Protein AF-K1TM98-F1 (afdb_monomer_lite)

Structure (mmCIF, N/CA/C/O backbone):
data_AF-K1TM98-F1
#
_entry.id   AF-K1TM98-F1
#
loop_
_atom_site.group_PDB
_atom_site.id
_atom_site.type_symbol
_atom_site.label_atom_id
_atom_site.label_alt_id
_atom_site.label_comp_id
_atom_site.label_asym_id
_atom_site.label_entity_id
_atom_site.label_seq_id
_atom_site.pd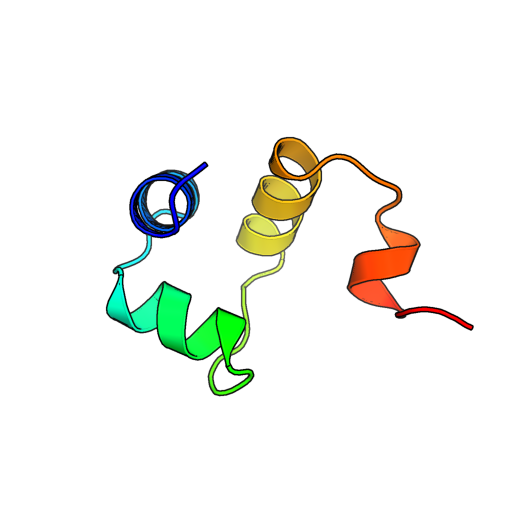bx_PDB_ins_code
_atom_site.Cartn_x
_atom_site.Cartn_y
_atom_site.Cartn_z
_atom_site.occupancy
_atom_site.B_iso_or_equiv
_atom_site.auth_seq_id
_atom_site.auth_comp_id
_atom_site.auth_asym_id
_atom_site.auth_atom_id
_atom_site.pdbx_PDB_model_num
ATOM 1 N N . MET A 1 1 ? 3.299 12.870 4.142 1.00 71.81 1 MET A N 1
ATOM 2 C CA . MET A 1 1 ? 2.202 12.000 4.603 1.00 71.81 1 MET A CA 1
ATOM 3 C C . MET A 1 1 ? 2.750 11.044 5.649 1.00 71.81 1 MET A C 1
ATOM 5 O O . MET A 1 1 ? 3.828 10.500 5.436 1.00 71.81 1 MET A O 1
ATOM 9 N N . LYS A 1 2 ? 2.090 10.894 6.798 1.00 81.38 2 LYS A N 1
ATOM 10 C CA . LYS A 1 2 ? 2.486 9.931 7.846 1.00 81.38 2 LYS A CA 1
ATOM 11 C C . LYS A 1 2 ? 1.933 8.539 7.499 1.00 81.38 2 LYS A C 1
ATOM 13 O O . LYS A 1 2 ? 0.837 8.462 6.956 1.00 81.38 2 LYS A O 1
ATOM 18 N N . SER A 1 3 ? 2.596 7.436 7.879 1.00 79.75 3 SER A N 1
ATOM 19 C CA . SER A 1 3 ? 2.108 6.069 7.560 1.00 79.75 3 SER A CA 1
ATOM 20 C C . SER A 1 3 ? 0.681 5.780 8.048 1.00 79.75 3 SER A C 1
ATOM 22 O O . SER A 1 3 ? 0.007 4.925 7.487 1.00 79.75 3 SER A O 1
ATOM 24 N N . ILE A 1 4 ? 0.186 6.484 9.076 1.00 86.88 4 ILE A N 1
ATOM 25 C CA . ILE A 1 4 ? -1.211 6.347 9.523 1.00 86.88 4 ILE A CA 1
ATOM 26 C C . ILE A 1 4 ? -2.225 6.967 8.548 1.00 86.88 4 ILE A C 1
ATOM 28 O O . ILE A 1 4 ? -3.317 6.429 8.395 1.00 86.88 4 ILE A O 1
ATOM 32 N N . GLU A 1 5 ? -1.863 8.060 7.879 1.00 89.69 5 GLU A N 1
ATOM 33 C CA . GLU A 1 5 ? -2.696 8.688 6.846 1.00 89.69 5 GLU A CA 1
ATOM 34 C C . GLU A 1 5 ? -2.763 7.754 5.635 1.00 89.69 5 GLU A C 1
ATOM 36 O O . GLU A 1 5 ? -3.846 7.401 5.190 1.00 89.69 5 GLU A O 1
ATOM 41 N N . LEU A 1 6 ? -1.612 7.220 5.212 1.00 89.12 6 LEU A N 1
ATOM 42 C CA . LEU A 1 6 ? -1.527 6.244 4.125 1.00 89.12 6 LEU A CA 1
ATOM 43 C C . LEU A 1 6 ? -2.345 4.972 4.417 1.00 89.12 6 LEU A C 1
ATOM 45 O O . LEU A 1 6 ? -3.068 4.484 3.557 1.00 89.12 6 LEU A O 1
ATOM 49 N N . ALA A 1 7 ? -2.272 4.450 5.647 1.00 92.31 7 ALA A N 1
ATOM 50 C CA . ALA A 1 7 ? -3.062 3.291 6.063 1.00 92.31 7 ALA A CA 1
ATOM 51 C C . ALA A 1 7 ? -4.574 3.566 5.986 1.00 92.31 7 ALA A C 1
ATOM 53 O O . ALA A 1 7 ? -5.335 2.691 5.577 1.00 92.31 7 ALA A O 1
ATOM 54 N N . THR A 1 8 ? -4.989 4.788 6.337 1.00 93.81 8 THR A N 1
ATOM 55 C CA . THR A 1 8 ? -6.387 5.232 6.246 1.00 93.81 8 THR A CA 1
ATOM 56 C C . THR A 1 8 ? -6.852 5.281 4.793 1.00 93.81 8 THR A C 1
ATOM 58 O O . THR A 1 8 ? -7.878 4.683 4.479 1.00 93.81 8 THR A O 1
ATOM 61 N N . GLU A 1 9 ? -6.068 5.892 3.900 1.00 91.44 9 GLU A N 1
ATOM 62 C CA . GLU 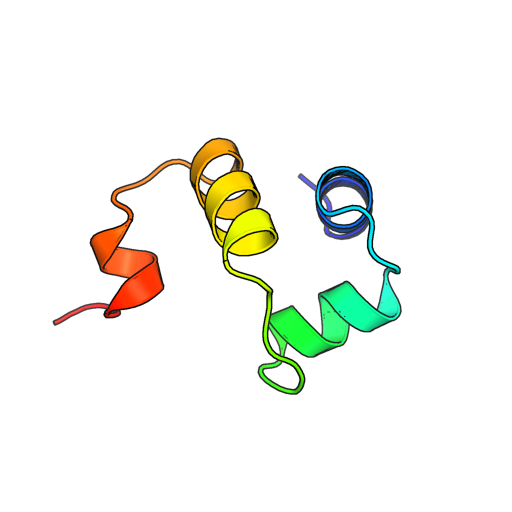A 1 9 ? -6.375 5.954 2.460 1.00 91.44 9 GLU A CA 1
ATOM 63 C C . GLU A 1 9 ? -6.449 4.564 1.810 1.00 91.44 9 GLU A C 1
ATOM 65 O O . GLU A 1 9 ? -7.237 4.318 0.901 1.00 91.44 9 GLU A O 1
ATOM 70 N N . LEU A 1 10 ? -5.655 3.616 2.308 1.00 92.25 10 LEU A N 1
ATOM 71 C CA . LEU A 1 10 ? -5.640 2.235 1.825 1.00 92.25 10 LEU A CA 1
ATOM 72 C C . LEU A 1 10 ? -6.715 1.346 2.464 1.00 92.25 10 LEU A C 1
ATOM 74 O O . LEU A 1 10 ? -6.826 0.172 2.096 1.00 92.25 10 LEU A O 1
ATOM 78 N N . GLY A 1 11 ? -7.479 1.870 3.427 1.00 93.62 11 GLY A N 1
ATOM 79 C CA . GLY A 1 11 ? -8.494 1.119 4.164 1.00 93.62 11 GLY A CA 1
ATOM 80 C C . GLY A 1 11 ? -7.919 -0.032 4.996 1.00 93.62 11 GLY A C 1
ATOM 81 O O . GLY A 1 11 ? -8.576 -1.060 5.158 1.00 93.62 11 GLY A O 1
ATOM 82 N N . ILE A 1 12 ? -6.684 0.101 5.494 1.00 94.56 12 ILE A N 1
ATOM 83 C CA . ILE A 1 12 ? -5.986 -0.935 6.267 1.00 94.56 12 ILE A CA 1
ATOM 84 C C . ILE A 1 12 ? -5.542 -0.438 7.639 1.00 94.56 12 ILE A C 1
ATOM 86 O O . ILE A 1 12 ? -5.421 0.753 7.918 1.00 94.56 12 ILE A O 1
ATOM 90 N N . THR A 1 13 ? -5.246 -1.382 8.527 1.00 94.81 13 THR A N 1
ATOM 91 C CA . THR A 1 13 ? -4.706 -1.048 9.849 1.00 94.81 13 THR A CA 1
ATOM 92 C C . THR A 1 13 ? -3.246 -0.596 9.766 1.00 94.81 13 THR A C 1
ATOM 94 O O . THR A 1 13 ? -2.492 -1.008 8.882 1.00 94.81 13 THR A O 1
ATOM 97 N N . ARG A 1 14 ? -2.786 0.163 10.771 1.00 92.44 14 ARG A N 1
ATOM 98 C CA . ARG A 1 14 ? -1.364 0.535 10.913 1.00 92.44 14 ARG A CA 1
ATOM 99 C C . ARG A 1 14 ? -0.434 -0.688 10.909 1.00 92.44 14 ARG A C 1
ATOM 101 O O . ARG A 1 14 ? 0.652 -0.630 10.344 1.00 92.44 14 ARG A O 1
ATOM 108 N N . ASN A 1 15 ? -0.855 -1.793 11.527 1.00 94.44 15 ASN A N 1
ATOM 109 C CA . ASN A 1 15 ? -0.065 -3.024 11.555 1.00 94.44 15 ASN A CA 1
ATOM 110 C C . ASN A 1 15 ? 0.058 -3.643 10.153 1.00 94.44 15 ASN A C 1
ATOM 112 O O . ASN A 1 15 ? 1.143 -4.051 9.749 1.00 94.44 15 ASN A O 1
ATOM 116 N N . GLN A 1 16 ? -1.032 -3.670 9.380 1.00 93.38 16 GLN A N 1
ATOM 117 C CA . GLN A 1 16 ? -0.989 -4.125 7.987 1.00 93.38 16 GLN A CA 1
ATOM 118 C C . GLN A 1 16 ? -0.089 -3.238 7.127 1.00 93.38 16 GLN A C 1
ATOM 120 O O . GLN A 1 16 ? 0.740 -3.775 6.397 1.00 93.38 16 GLN A O 1
ATOM 125 N N . MET A 1 17 ? -0.182 -1.913 7.273 1.00 93.44 17 MET A N 1
ATOM 126 C CA . MET A 1 17 ? 0.704 -0.979 6.574 1.00 93.44 17 MET A CA 1
ATOM 127 C C . MET A 1 17 ? 2.177 -1.261 6.893 1.00 93.44 17 MET A C 1
ATOM 129 O O . MET A 1 17 ? 2.973 -1.462 5.981 1.00 93.44 17 MET A O 1
ATOM 133 N N . SER A 1 18 ? 2.520 -1.398 8.180 1.00 93.69 18 SER A N 1
ATOM 134 C CA . SER A 1 18 ? 3.885 -1.727 8.610 1.00 93.69 18 SER A CA 1
ATOM 135 C C . SER A 1 18 ? 4.375 -3.045 8.004 1.00 93.69 18 SER A C 1
ATOM 137 O O . SER A 1 18 ? 5.514 -3.141 7.551 1.00 93.69 18 SER A O 1
ATOM 139 N N . ARG A 1 19 ? 3.525 -4.074 7.932 1.00 95.06 19 ARG A N 1
ATOM 140 C CA . ARG A 1 19 ? 3.897 -5.342 7.292 1.00 95.06 19 ARG A CA 1
ATOM 141 C C . ARG A 1 19 ? 4.157 -5.186 5.795 1.00 95.06 19 ARG A C 1
ATOM 143 O O . ARG A 1 19 ? 5.083 -5.826 5.311 1.00 95.06 19 ARG A O 1
ATOM 150 N N . ILE A 1 20 ? 3.378 -4.366 5.091 1.00 91.69 20 ILE A N 1
ATOM 151 C CA . ILE A 1 20 ? 3.573 -4.088 3.661 1.00 91.69 20 ILE A CA 1
ATOM 152 C C . ILE A 1 20 ? 4.890 -3.334 3.437 1.00 91.69 20 ILE A C 1
ATOM 154 O O . ILE A 1 20 ? 5.711 -3.784 2.644 1.00 91.69 20 ILE A O 1
ATOM 158 N N . GLU A 1 21 ? 5.144 -2.258 4.190 1.00 88.19 21 GLU A N 1
ATOM 159 C CA . GLU A 1 21 ? 6.385 -1.462 4.094 1.00 88.19 21 GLU A CA 1
A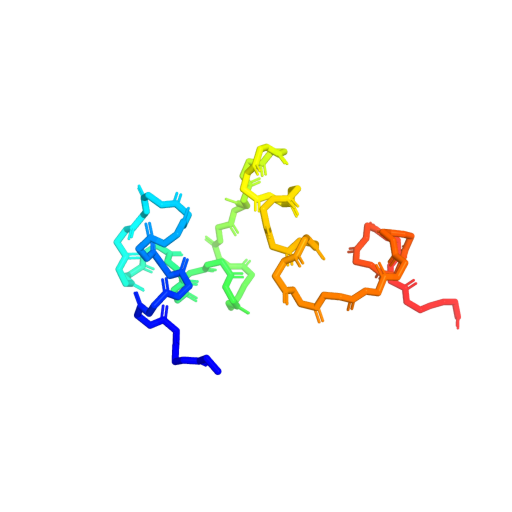TOM 160 C C . GLU A 1 21 ? 7.644 -2.310 4.333 1.00 88.19 21 GLU A C 1
ATOM 162 O O . GLU A 1 21 ? 8.689 -2.065 3.740 1.00 88.19 21 GLU A O 1
ATOM 167 N N . ASN A 1 22 ? 7.540 -3.334 5.186 1.00 92.19 22 ASN A N 1
ATOM 168 C CA . ASN A 1 22 ? 8.647 -4.226 5.531 1.00 92.19 22 ASN A CA 1
ATOM 169 C C . ASN A 1 22 ? 8.687 -5.520 4.693 1.00 92.19 22 ASN A C 1
ATOM 171 O O . ASN A 1 22 ? 9.392 -6.459 5.067 1.00 92.19 22 ASN A O 1
ATOM 175 N N . GLY A 1 23 ? 7.900 -5.627 3.614 1.00 90.31 23 GLY A N 1
ATOM 176 C CA . GLY A 1 23 ? 7.888 -6.805 2.735 1.00 90.31 23 GLY A CA 1
ATOM 177 C C . GLY A 1 23 ? 7.367 -8.092 3.393 1.00 90.31 23 GLY A C 1
ATOM 178 O O . GLY A 1 23 ? 7.648 -9.193 2.931 1.00 90.31 23 GLY A O 1
ATOM 179 N N . ARG A 1 24 ? 6.617 -7.978 4.497 1.00 95.94 24 ARG A N 1
ATOM 180 C CA . ARG A 1 24 ? 6.023 -9.098 5.257 1.00 95.94 24 ARG A CA 1
ATOM 181 C C . ARG A 1 24 ? 4.554 -9.358 4.907 1.00 95.94 24 ARG A C 1
ATOM 183 O O . ARG A 1 24 ? 3.912 -10.218 5.520 1.00 95.94 24 ARG A O 1
ATOM 190 N N . ALA A 1 25 ? 3.988 -8.570 4.000 1.00 93.38 25 ALA A N 1
ATOM 191 C CA . ALA A 1 25 ? 2.654 -8.738 3.441 1.00 93.38 25 ALA A CA 1
ATOM 192 C C . ALA A 1 25 ? 2.594 -8.098 2.050 1.00 93.38 25 ALA A C 1
ATOM 194 O O . ALA A 1 25 ? 3.253 -7.090 1.806 1.00 93.38 25 ALA A O 1
ATOM 195 N N . ASN A 1 26 ? 1.769 -8.659 1.171 1.00 90.38 26 ASN A N 1
ATOM 196 C CA . ASN A 1 26 ? 1.497 -8.072 -0.137 1.00 90.38 26 ASN A CA 1
ATOM 197 C C . ASN A 1 26 ? 0.403 -7.004 -0.012 1.00 90.38 26 ASN A C 1
ATOM 199 O O . ASN A 1 26 ? -0.515 -7.151 0.798 1.00 90.38 26 ASN A O 1
ATOM 203 N N . CYS A 1 27 ? 0.472 -5.966 -0.843 1.00 88.94 27 CYS A N 1
ATOM 204 C CA . CYS A 1 27 ? -0.669 -5.089 -1.093 1.00 88.94 27 CYS A CA 1
ATOM 205 C C . CYS A 1 27 ? -1.546 -5.669 -2.213 1.00 88.94 27 CYS A C 1
ATOM 207 O O . CYS A 1 27 ? -1.083 -6.450 -3.048 1.00 88.94 27 CYS A O 1
ATOM 209 N N . THR A 1 28 ? -2.828 -5.307 -2.230 1.00 92.19 28 THR A N 1
ATOM 210 C CA . THR A 1 28 ? -3.705 -5.608 -3.368 1.00 92.19 28 THR A CA 1
ATOM 211 C C . THR A 1 28 ? -3.404 -4.673 -4.539 1.00 92.19 28 THR A C 1
ATOM 213 O O . THR A 1 28 ? -2.837 -3.596 -4.363 1.00 92.19 28 THR A O 1
ATOM 216 N N . ILE A 1 29 ? -3.844 -5.043 -5.745 1.00 88.56 29 ILE A N 1
ATOM 217 C CA . ILE A 1 29 ? -3.708 -4.181 -6.930 1.00 88.56 29 ILE A CA 1
ATOM 218 C C . ILE A 1 29 ? -4.399 -2.826 -6.705 1.00 88.56 29 ILE A C 1
ATOM 220 O O . ILE A 1 29 ? -3.829 -1.788 -7.023 1.00 88.56 29 ILE A O 1
ATOM 224 N N . SER A 1 30 ? -5.591 -2.805 -6.102 1.00 90.88 30 SER A N 1
ATOM 225 C CA . SER A 1 30 ? -6.303 -1.555 -5.795 1.00 90.88 30 SER A CA 1
ATOM 226 C C . SER A 1 30 ? -5.521 -0.662 -4.827 1.00 90.88 30 SER A C 1
ATOM 228 O O . SER A 1 30 ? -5.400 0.537 -5.062 1.00 90.88 30 SER A O 1
ATOM 230 N N . GLN A 1 31 ? -4.939 -1.246 -3.775 1.00 91.44 31 GLN A N 1
ATOM 231 C CA . GLN A 1 31 ? -4.077 -0.528 -2.831 1.00 91.44 31 GLN A CA 1
ATOM 232 C C . GLN A 1 31 ? -2.832 0.033 -3.521 1.00 91.44 31 GLN A C 1
ATOM 234 O O . GLN A 1 31 ? -2.437 1.166 -3.263 1.00 91.44 31 GLN A O 1
ATOM 239 N N . LEU A 1 32 ? -2.245 -0.730 -4.443 1.00 88.56 32 LEU A N 1
ATOM 240 C CA . LEU A 1 32 ? -1.103 -0.285 -5.231 1.00 88.56 32 LEU A CA 1
ATOM 241 C C . LEU A 1 32 ? -1.446 0.911 -6.133 1.00 88.56 32 LEU A C 1
ATOM 243 O O . LEU A 1 32 ? -0.661 1.851 -6.220 1.00 88.56 32 LEU A O 1
ATOM 247 N N . PHE A 1 33 ? -2.624 0.918 -6.762 1.00 88.12 33 PHE A N 1
ATOM 248 C CA . PHE A 1 33 ? -3.090 2.062 -7.555 1.00 88.12 33 PHE A CA 1
ATOM 249 C C . PHE A 1 33 ? -3.280 3.325 -6.708 1.00 88.12 33 PHE A C 1
ATOM 251 O O . PHE A 1 33 ? -2.857 4.402 -7.127 1.00 88.12 33 PHE A O 1
ATOM 258 N N . ILE A 1 34 ? -3.859 3.200 -5.511 1.00 90.19 34 ILE A N 1
ATOM 259 C CA . ILE A 1 34 ? -4.011 4.323 -4.573 1.00 90.19 34 ILE A CA 1
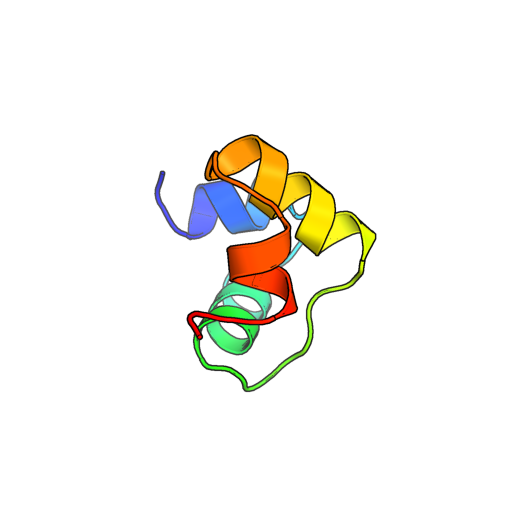ATOM 260 C C . ILE A 1 34 ? -2.632 4.847 -4.147 1.00 90.19 34 ILE A C 1
ATOM 262 O O . ILE A 1 34 ? -2.382 6.051 -4.194 1.00 90.19 34 ILE A O 1
ATOM 266 N N . LEU A 1 35 ? -1.700 3.948 -3.807 1.00 88.25 35 LEU A N 1
ATOM 267 C CA . LEU A 1 35 ? -0.316 4.308 -3.483 1.00 88.25 35 LEU A CA 1
ATOM 268 C C . LEU A 1 35 ? 0.358 5.086 -4.616 1.00 88.25 35 LEU A C 1
ATOM 270 O O . LEU A 1 35 ? 1.021 6.085 -4.353 1.00 88.25 35 LEU A O 1
ATOM 274 N N . LEU A 1 36 ? 0.171 4.662 -5.866 1.00 87.56 36 LEU A N 1
ATOM 275 C CA . LEU A 1 36 ? 0.725 5.338 -7.039 1.00 87.56 36 LEU A CA 1
ATOM 276 C C . LEU A 1 36 ? 0.171 6.753 -7.220 1.00 87.56 36 LEU A C 1
ATOM 278 O O . LEU A 1 36 ? 0.933 7.680 -7.490 1.00 87.56 36 LEU A O 1
ATOM 282 N N . GLN A 1 37 ? -1.140 6.927 -7.039 1.00 86.75 37 GLN A N 1
ATOM 283 C CA . GLN A 1 37 ? -1.789 8.238 -7.108 1.00 86.75 37 GLN A CA 1
ATOM 284 C C . GLN A 1 37 ? -1.282 9.185 -6.014 1.00 86.75 37 GLN A C 1
ATOM 286 O O . GLN A 1 37 ? -1.077 10.367 -6.278 1.00 86.75 37 GLN A O 1
ATOM 291 N N . ILE A 1 38 ? -1.057 8.662 -4.805 1.00 88.56 38 ILE A N 1
ATOM 292 C CA . ILE A 1 38 ? -0.589 9.436 -3.651 1.00 88.56 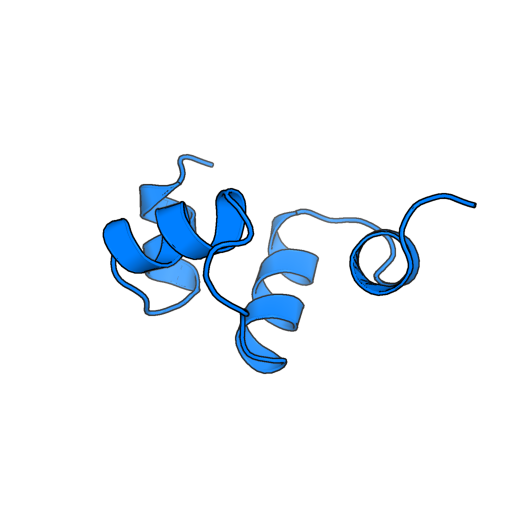38 ILE A CA 1
ATOM 293 C C . ILE A 1 38 ? 0.891 9.805 -3.767 1.00 88.56 38 ILE A C 1
ATOM 295 O O . ILE A 1 38 ? 1.263 10.953 -3.528 1.00 88.56 38 ILE A O 1
ATOM 299 N N . LEU A 1 39 ? 1.747 8.823 -4.056 1.00 83.94 39 LEU A N 1
ATOM 300 C CA . LEU A 1 39 ? 3.198 9.008 -4.041 1.00 83.94 39 LEU A CA 1
ATOM 301 C C . LEU A 1 39 ? 3.665 9.855 -5.221 1.00 83.94 39 LEU A C 1
ATOM 303 O O . LEU A 1 39 ? 4.648 10.582 -5.090 1.00 83.94 39 LEU A O 1
ATOM 307 N N . GLY A 1 40 ? 2.942 9.785 -6.342 1.00 79.38 40 GLY A N 1
ATOM 308 C CA . GLY A 1 40 ? 3.349 10.408 -7.587 1.00 79.38 40 GLY A CA 1
ATOM 309 C C . GLY A 1 40 ? 4.580 9.712 -8.167 1.00 79.38 40 GLY A C 1
ATOM 310 O O . GLY A 1 40 ? 5.552 9.401 -7.482 1.00 79.38 40 GLY A O 1
ATOM 311 N N . GLY A 1 41 ? 4.546 9.440 -9.463 1.00 78.12 41 GLY A N 1
ATOM 312 C CA . GLY A 1 41 ? 5.649 8.781 -10.148 1.00 78.12 41 GLY A CA 1
ATOM 313 C C . GLY A 1 41 ? 5.166 7.718 -11.120 1.00 78.12 41 GLY A C 1
ATOM 314 O O . GLY A 1 41 ? 3.980 7.377 -11.148 1.00 78.12 41 GLY A O 1
ATOM 315 N N . PRO A 1 42 ? 6.073 7.225 -11.966 1.00 80.94 42 PRO A N 1
ATOM 316 C CA . PRO A 1 42 ? 5.702 6.287 -12.999 1.00 80.94 42 PRO A CA 1
ATOM 317 C C . PRO A 1 42 ? 5.519 4.893 -12.370 1.00 80.94 42 PRO A C 1
ATOM 319 O O . PRO A 1 42 ? 6.281 4.451 -11.505 1.00 80.94 42 PRO A O 1
ATOM 322 N N . ALA A 1 43 ? 4.419 4.232 -12.745 1.00 80.81 43 ALA A N 1
ATOM 323 C CA . ALA A 1 43 ? 3.993 2.972 -12.131 1.00 80.81 43 ALA A CA 1
ATOM 324 C C . ALA A 1 43 ? 4.982 1.827 -12.355 1.00 80.81 43 ALA A C 1
ATOM 326 O O . ALA A 1 43 ? 5.069 0.904 -11.546 1.00 80.81 43 ALA A O 1
ATOM 327 N N . ASP A 1 44 ? 5.750 1.920 -13.434 1.00 83.38 44 ASP A N 1
ATOM 328 C CA . ASP A 1 44 ? 6.830 1.010 -13.776 1.00 83.38 44 ASP A CA 1
ATOM 329 C C . ASP A 1 44 ? 7.902 0.924 -12.681 1.00 83.38 44 ASP A C 1
ATOM 331 O O . ASP A 1 44 ? 8.351 -0.175 -12.370 1.00 83.38 44 ASP A O 1
ATOM 335 N N . TYR A 1 45 ? 8.255 2.035 -12.033 1.00 81.94 45 TYR A N 1
ATOM 336 C CA . TYR A 1 45 ? 9.260 2.049 -10.973 1.00 81.94 45 TYR A CA 1
ATOM 337 C C . TYR A 1 45 ? 8.819 1.253 -9.741 1.00 81.94 45 TYR A C 1
ATOM 339 O O . TYR A 1 45 ? 9.620 0.539 -9.142 1.00 81.94 45 TYR A O 1
ATOM 347 N N . ILE A 1 46 ? 7.541 1.349 -9.362 1.00 76.88 46 ILE A N 1
ATOM 348 C CA . ILE A 1 46 ? 7.011 0.608 -8.208 1.00 76.88 46 ILE A CA 1
ATOM 349 C C . ILE A 1 46 ? 6.790 -0.868 -8.564 1.00 76.88 46 ILE A C 1
ATOM 351 O O . ILE A 1 46 ? 7.054 -1.742 -7.742 1.00 76.88 46 ILE A O 1
ATOM 355 N N . LEU A 1 47 ? 6.322 -1.153 -9.782 1.00 79.75 47 LEU A N 1
ATOM 356 C CA . LEU A 1 47 ? 5.998 -2.513 -10.223 1.00 79.75 47 LEU A CA 1
ATOM 357 C C . LEU A 1 47 ? 7.227 -3.355 -10.568 1.00 79.75 47 LEU A C 1
ATOM 359 O O . LEU A 1 47 ? 7.245 -4.553 -10.297 1.00 79.75 47 LEU A O 1
ATOM 363 N N . PHE A 1 48 ? 8.231 -2.745 -11.191 1.00 83.75 48 PHE A N 1
ATOM 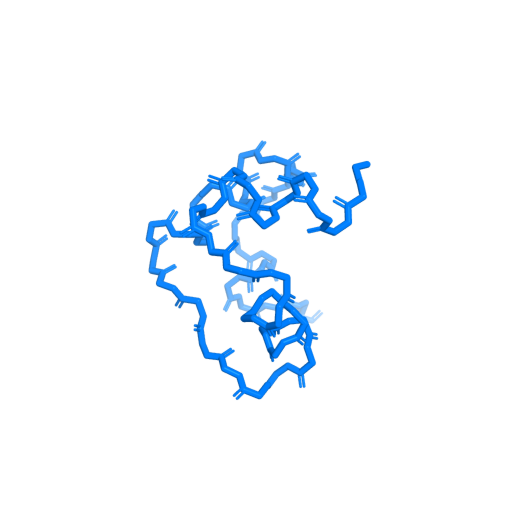364 C CA . PHE A 1 48 ? 9.369 -3.457 -11.772 1.00 83.75 48 PHE A CA 1
ATOM 365 C C . PHE A 1 48 ? 10.705 -3.067 -11.136 1.00 83.75 48 PHE A C 1
ATOM 367 O O . PHE A 1 48 ? 11.730 -3.666 -11.456 1.00 83.75 48 PHE A O 1
ATOM 374 N N . GLY A 1 49 ? 10.699 -2.103 -10.212 1.00 77.06 49 GLY A N 1
ATOM 375 C CA . GLY A 1 49 ? 11.909 -1.583 -9.596 1.00 77.06 49 GLY A CA 1
ATOM 376 C C . GLY A 1 49 ? 12.737 -0.731 -10.557 1.00 77.06 49 GLY A C 1
ATOM 377 O O . GLY A 1 49 ? 12.353 -0.431 -11.689 1.00 77.06 49 GLY A O 1
ATOM 378 N N . LYS A 1 50 ? 13.913 -0.322 -10.084 1.00 72.38 50 LYS A N 1
ATOM 379 C CA . LYS A 1 50 ? 14.906 0.357 -10.915 1.00 72.38 50 LYS A CA 1
ATOM 380 C C . LYS A 1 50 ? 15.671 -0.699 -11.718 1.00 72.38 50 LYS A C 1
ATOM 382 O O . LYS A 1 50 ? 16.140 -1.669 -11.126 1.00 72.38 50 LYS A O 1
ATOM 387 N N . LYS A 1 51 ? 15.786 -0.508 -13.035 1.00 58.50 51 LYS A N 1
ATOM 388 C CA . LYS A 1 51 ? 16.803 -1.213 -13.829 1.00 58.50 51 LYS A CA 1
ATOM 389 C C . LYS A 1 51 ? 18.201 -0.774 -13.412 1.00 58.50 51 LYS A C 1
ATOM 391 O O . LYS A 1 51 ? 18.361 0.432 -13.109 1.00 58.50 51 LYS A O 1
#

Sequence (51 aa):
MKSIELATELGITRNQMSRIENGRANCTISQLFILLQILGGPADYILFGKK

pLDDT: mean 87.11, std 7.3, range [58.5, 95.94]

Organism: NCBI:txid408170

Radius of gyration: 10.85 Å; chains: 1; bounding box: 25×21×25 Å

Foldseek 3Di:
DDLCVLCVQLVHDSVQSVCCVVVNDPRDPVSLVSVCVVVPDDSCCVPPNDD

Secondary structure (DSSP, 8-state):
--HHHHHHHTT--HHHHHHHHTTSSPPPHHHHHHHHHHH-S-HHHHHH---

InterPro domains:
  IPR001387 Cro/C1-type, helix-turn-helix domain [PF01381] (5-46)
  IPR001387 Cro/C1-type, helix-turn-helix domain [PS50943] (5-46)
  IPR001387 Cro/C1-type, helix-turn-helix domain [cd00093] (5-46)
  IPR010982 Lambda repressor-like, DNA-binding domain superfamily [G3DSA:1.10.260.40] (1-48)
  IPR010982 Lambda repressor-like, DNA-binding domain superfamily [SSF47413] (4-49)